Protein AF-A0A9E4YDI9-F1 (afdb_monomer_lite)

Sequence (87 aa):
RGGRSLVINRDTEIDGRLFEGAEVEVEAVRRSNGTLVAVVIEVEEPRVDRSRSEDDDDDDDEEENDSDNSGSGSSRDDDDDDDDDGY

Radius of gyration: 39.95 Å; chains: 1; bounding box: 43×62×104 Å

Secondary structure (DSSP, 8-state):
--PPP-B--TT-EEES---TT--EEEEEEEPTTS-EEEEEEEEPPP-----SS----------------------------------

pLDDT: mean 75.04, std 18.96, range [45.84, 97.75]

Foldseek 3Di:
DDDDDADEDPQEAEADDDDPPWDWDFDWDQDPVRHTYTNYIYTDDPPPPPVDDDPPPDPPDDDDDDDDDDDDDDDDDDDDDDDDDDD

Structure (mmCIF, N/CA/C/O backbone):
data_AF-A0A9E4YDI9-F1
#
_entry.id   AF-A0A9E4YDI9-F1
#
loop_
_atom_site.group_PDB
_atom_site.id
_atom_site.type_symbol
_atom_site.label_atom_id
_atom_site.label_alt_id
_atom_site.label_comp_id
_atom_site.label_asym_id
_atom_site.label_entity_id
_atom_site.label_seq_id
_atom_site.pdbx_PDB_ins_code
_atom_site.Cartn_x
_atom_site.Cartn_y
_atom_site.Cartn_z
_atom_site.occupancy
_atom_site.B_iso_or_equiv
_atom_site.auth_seq_id
_atom_site.auth_comp_id
_atom_site.auth_asym_id
_atom_site.auth_atom_id
_atom_site.pdbx_PDB_model_num
ATOM 1 N N . ARG A 1 1 ? 11.1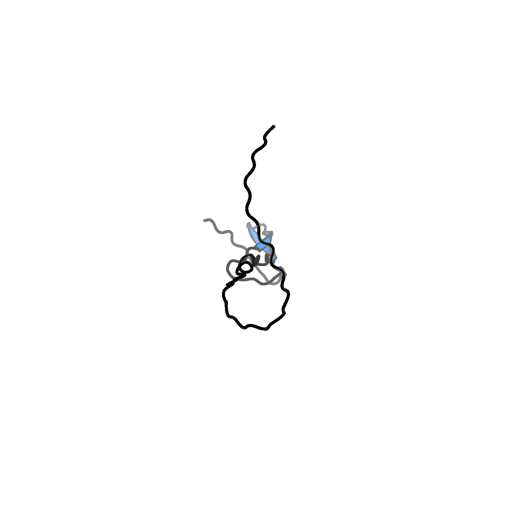53 13.016 9.181 1.00 47.03 1 ARG A N 1
ATOM 2 C CA . ARG A 1 1 ? 9.947 12.468 8.513 1.00 47.03 1 ARG A CA 1
ATOM 3 C C . ARG A 1 1 ? 9.215 11.600 9.527 1.00 47.03 1 ARG A C 1
ATOM 5 O O . ARG A 1 1 ? 9.851 10.722 10.090 1.00 47.03 1 ARG A O 1
ATOM 12 N N . GLY A 1 2 ? 7.946 11.882 9.821 1.00 60.81 2 GLY A N 1
ATOM 13 C CA . GLY A 1 2 ? 7.120 10.989 10.637 1.00 60.81 2 GLY A CA 1
ATOM 14 C C . GLY A 1 2 ? 6.568 9.885 9.745 1.00 60.81 2 GLY A C 1
ATOM 15 O O . GLY A 1 2 ? 5.769 10.177 8.859 1.00 60.81 2 GLY A O 1
ATOM 16 N N . GLY A 1 3 ? 7.042 8.653 9.921 1.00 78.00 3 GLY A N 1
ATOM 17 C CA . GLY A 1 3 ? 6.458 7.492 9.252 1.00 78.00 3 GLY A CA 1
ATOM 18 C C . GLY A 1 3 ? 5.101 7.157 9.867 1.00 78.00 3 GLY A C 1
ATOM 19 O O . GLY A 1 3 ? 4.903 7.332 11.070 1.00 78.00 3 GLY A O 1
ATOM 20 N N . ARG A 1 4 ? 4.161 6.685 9.051 1.00 82.88 4 ARG A N 1
ATOM 21 C CA . ARG A 1 4 ? 2.932 6.044 9.534 1.00 82.88 4 A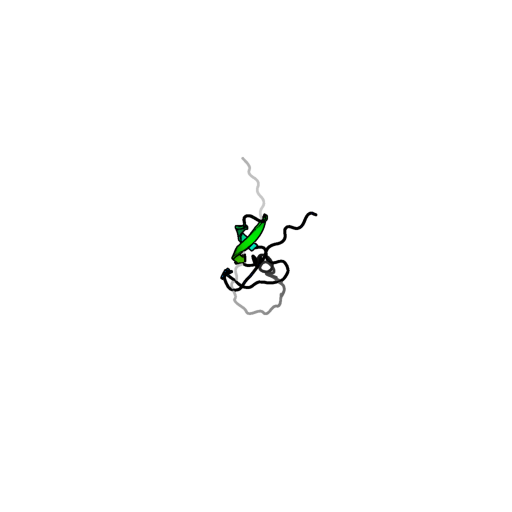RG A CA 1
ATOM 22 C C . ARG A 1 4 ? 3.138 4.539 9.428 1.00 82.88 4 ARG A C 1
ATOM 24 O O . ARG A 1 4 ? 3.675 4.079 8.428 1.00 82.88 4 ARG A O 1
ATOM 31 N N . SER A 1 5 ? 2.748 3.802 10.462 1.00 89.62 5 SER A N 1
ATOM 32 C CA . SER A 1 5 ? 2.833 2.340 10.471 1.00 89.62 5 SER A CA 1
ATOM 33 C C . SER A 1 5 ? 1.457 1.742 10.196 1.00 89.62 5 SER A C 1
ATOM 35 O O . SER A 1 5 ? 0.452 2.259 10.694 1.00 89.62 5 SER A O 1
ATOM 37 N N . LEU A 1 6 ? 1.419 0.674 9.404 1.00 92.38 6 LEU A N 1
ATOM 38 C CA . LEU A 1 6 ? 0.217 -0.079 9.062 1.00 92.38 6 LEU A CA 1
ATOM 39 C C . LEU A 1 6 ? 0.422 -1.557 9.391 1.00 92.38 6 LEU A C 1
ATOM 41 O O . LEU A 1 6 ? 1.527 -2.084 9.277 1.00 92.38 6 LEU A O 1
ATOM 45 N N . VAL A 1 7 ? -0.659 -2.221 9.789 1.00 96.25 7 VAL A N 1
ATOM 46 C CA . VAL A 1 7 ? -0.692 -3.671 9.981 1.00 96.25 7 VAL A CA 1
ATOM 47 C C . VAL A 1 7 ? -1.258 -4.317 8.723 1.00 96.25 7 VAL A C 1
ATOM 49 O O . VAL A 1 7 ? -2.373 -3.998 8.314 1.00 96.25 7 VAL A O 1
ATOM 52 N N . ILE A 1 8 ? -0.489 -5.243 8.156 1.00 95.81 8 ILE A N 1
ATOM 53 C CA . ILE A 1 8 ? -0.881 -6.110 7.042 1.00 95.81 8 ILE A CA 1
ATOM 54 C C . ILE A 1 8 ? -1.102 -7.508 7.618 1.00 95.81 8 ILE A C 1
ATOM 56 O O . ILE A 1 8 ? -0.305 -7.978 8.436 1.00 95.81 8 ILE A O 1
ATOM 60 N N . ASN A 1 9 ? -2.192 -8.166 7.240 1.00 95.81 9 ASN A N 1
ATOM 61 C CA . ASN A 1 9 ? -2.517 -9.509 7.712 1.00 95.81 9 ASN A CA 1
ATOM 62 C C . ASN A 1 9 ? -3.028 -10.386 6.554 1.00 95.81 9 ASN A C 1
ATOM 64 O O . ASN A 1 9 ? -2.888 -10.034 5.390 1.00 95.81 9 ASN A O 1
ATOM 68 N N . ARG A 1 10 ? -3.581 -11.562 6.874 1.00 97.19 10 ARG A N 1
ATOM 69 C CA . ARG A 1 10 ? -4.064 -12.524 5.867 1.00 97.19 10 ARG A CA 1
ATOM 70 C C . ARG A 1 10 ? -5.350 -12.079 5.162 1.00 97.19 10 ARG A C 1
ATOM 72 O O . ARG A 1 10 ? -5.701 -12.691 4.164 1.00 97.19 10 ARG A O 1
ATOM 79 N N . ASP A 1 11 ? -6.035 -11.076 5.707 1.00 96.25 11 ASP A N 1
ATOM 80 C CA . ASP A 1 11 ? -7.267 -10.510 5.157 1.00 96.25 11 ASP A CA 1
ATOM 81 C C . ASP A 1 11 ? -6.985 -9.297 4.254 1.00 96.25 11 ASP A C 1
ATOM 83 O O . ASP A 1 11 ? -7.910 -8.775 3.641 1.00 96.25 11 ASP A O 1
ATOM 87 N N . THR A 1 12 ? -5.734 -8.821 4.194 1.00 96.75 12 THR A N 1
ATOM 88 C CA . THR A 1 12 ? -5.334 -7.734 3.297 1.00 96.75 12 THR A CA 1
ATOM 89 C C . THR A 1 12 ? -5.212 -8.262 1.871 1.00 96.75 12 THR A C 1
ATOM 91 O O . THR A 1 12 ? -4.432 -9.181 1.612 1.00 96.75 12 THR A O 1
ATOM 94 N N . GLU A 1 13 ? -5.942 -7.650 0.945 1.00 97.62 13 GLU A N 1
ATOM 95 C CA . GLU A 1 13 ? -5.784 -7.883 -0.488 1.00 97.62 13 GLU A CA 1
ATOM 96 C C . GLU A 1 13 ? -4.651 -7.009 -1.037 1.00 97.62 13 GLU A C 1
ATOM 98 O O . GLU A 1 13 ? -4.520 -5.839 -0.672 1.00 97.62 13 GLU A O 1
ATOM 103 N N . ILE A 1 14 ? -3.797 -7.591 -1.878 1.00 96.06 14 ILE A N 1
ATOM 104 C CA . ILE A 1 14 ? -2.721 -6.873 -2.564 1.00 96.06 14 ILE A CA 1
ATOM 105 C C . ILE A 1 14 ? -2.973 -7.039 -4.055 1.00 96.06 14 ILE A C 1
ATOM 107 O O . ILE A 1 14 ? -2.854 -8.157 -4.565 1.00 96.06 14 ILE A O 1
ATOM 111 N N . ASP A 1 15 ? -3.310 -5.940 -4.723 1.00 96.00 15 ASP A N 1
ATOM 112 C CA . ASP A 1 15 ? -3.475 -5.909 -6.169 1.00 96.00 15 ASP A CA 1
ATOM 113 C C . ASP A 1 15 ? -2.184 -5.413 -6.828 1.00 96.00 15 ASP A C 1
ATOM 115 O O . ASP A 1 15 ? -1.699 -4.312 -6.566 1.00 96.00 15 ASP A O 1
ATOM 119 N N . GLY A 1 16 ? -1.585 -6.273 -7.648 1.00 93.25 16 GLY A N 1
ATOM 120 C CA . GLY A 1 16 ? -0.281 -6.047 -8.263 1.00 93.25 16 GLY A CA 1
ATOM 121 C C . GLY A 1 16 ? 0.904 -6.668 -7.513 1.00 93.25 16 GLY A C 1
ATOM 122 O O . GLY A 1 16 ? 0.779 -7.448 -6.564 1.00 93.25 16 GLY A O 1
ATOM 123 N N . ARG A 1 17 ? 2.114 -6.377 -8.004 1.00 93.56 17 ARG A N 1
ATOM 124 C CA . ARG A 1 17 ? 3.365 -6.948 -7.485 1.00 93.56 17 ARG A CA 1
ATOM 125 C C . ARG A 1 17 ? 4.136 -5.891 -6.711 1.00 93.56 17 ARG A C 1
ATOM 127 O O . ARG A 1 17 ? 4.635 -4.950 -7.308 1.00 93.56 17 ARG A O 1
ATOM 134 N N . LEU A 1 18 ? 4.314 -6.098 -5.410 1.00 90.75 18 LEU A N 1
ATOM 135 C CA . LEU A 1 18 ? 5.143 -5.222 -4.583 1.00 90.75 18 LEU A CA 1
ATOM 136 C C . LEU A 1 18 ? 6.631 -5.336 -4.946 1.00 90.75 18 LEU A C 1
ATOM 138 O O . LEU A 1 18 ? 7.170 -6.436 -5.092 1.00 90.75 18 LEU A O 1
ATOM 142 N N . PHE A 1 19 ? 7.297 -4.189 -5.028 1.00 89.31 19 PHE A N 1
ATOM 143 C CA . PHE A 1 19 ? 8.744 -4.056 -5.179 1.00 89.31 19 PHE A CA 1
ATOM 144 C C . PHE A 1 19 ? 9.238 -2.822 -4.412 1.00 89.31 19 PHE A C 1
ATOM 146 O O . PHE A 1 19 ? 8.458 -1.948 -4.031 1.00 89.31 19 PHE A O 1
ATOM 153 N N . GLU A 1 20 ? 10.540 -2.759 -4.141 1.00 90.06 20 GLU A N 1
ATOM 154 C CA . GLU A 1 20 ? 11.125 -1.615 -3.442 1.00 90.06 20 GLU A CA 1
ATOM 155 C C . GLU A 1 20 ? 10.988 -0.339 -4.278 1.00 90.06 20 GLU A C 1
ATOM 157 O O . GLU A 1 20 ? 11.359 -0.308 -5.448 1.00 90.06 20 GLU A O 1
ATOM 162 N N . GLY A 1 21 ? 10.458 0.720 -3.663 1.00 89.44 21 GLY A N 1
ATOM 163 C CA . GLY A 1 21 ? 10.202 1.990 -4.343 1.00 89.44 21 GLY A CA 1
ATOM 164 C C . GLY A 1 21 ? 8.881 2.052 -5.111 1.00 89.44 21 GLY A C 1
ATOM 165 O O . GLY A 1 21 ? 8.617 3.087 -5.715 1.00 89.44 21 GLY A O 1
ATOM 166 N N . ALA A 1 22 ? 8.054 1.000 -5.072 1.00 90.94 22 ALA A N 1
ATOM 167 C CA . ALA A 1 22 ? 6.704 1.051 -5.621 1.00 90.94 22 ALA A CA 1
ATOM 168 C C . ALA A 1 22 ? 5.874 2.157 -4.950 1.00 90.94 22 ALA A C 1
ATOM 170 O O . ALA A 1 22 ? 5.884 2.297 -3.721 1.00 90.94 22 ALA A O 1
ATOM 171 N N . GLU A 1 23 ? 5.148 2.919 -5.764 1.00 92.88 23 GLU A N 1
ATOM 172 C CA . GLU A 1 23 ? 4.090 3.803 -5.287 1.00 92.88 23 GLU A CA 1
ATOM 173 C C . GLU A 1 23 ? 2.821 2.964 -5.090 1.00 92.88 23 GLU A C 1
ATOM 175 O O . GLU A 1 23 ? 2.527 2.068 -5.884 1.00 92.88 23 GLU A O 1
ATOM 180 N N . VAL A 1 24 ? 2.133 3.175 -3.967 1.00 94.00 24 VAL A N 1
ATOM 181 C CA . VAL A 1 24 ? 0.961 2.378 -3.592 1.00 94.00 24 VAL A CA 1
ATOM 182 C C . VAL A 1 24 ? -0.140 3.267 -3.038 1.00 94.00 24 VAL A C 1
ATOM 184 O O . VAL A 1 24 ? 0.127 4.190 -2.259 1.00 94.00 24 VAL A O 1
ATOM 187 N N . GLU A 1 25 ? -1.380 2.927 -3.366 1.00 94.88 25 GLU A N 1
ATOM 188 C CA . GLU A 1 25 ? -2.563 3.423 -2.674 1.00 94.88 25 GLU A CA 1
ATOM 189 C C . GLU A 1 25 ? -2.987 2.402 -1.610 1.00 94.88 25 GLU A C 1
ATOM 191 O O . GLU A 1 25 ? -2.930 1.190 -1.822 1.00 94.88 25 GLU A O 1
ATOM 196 N N . VAL A 1 26 ? -3.349 2.881 -0.413 1.00 95.50 26 VAL A N 1
ATOM 197 C CA . VAL A 1 26 ? -3.730 1.996 0.695 1.00 95.50 26 VAL A CA 1
ATOM 198 C C . VAL A 1 26 ? -5.067 2.397 1.287 1.00 95.50 26 VAL A C 1
ATOM 200 O O . VAL A 1 26 ? -5.188 3.431 1.953 1.00 95.50 26 VAL A O 1
ATOM 203 N N . GLU A 1 27 ? -6.031 1.495 1.169 1.00 96.56 27 GLU A N 1
ATOM 204 C CA . GLU A 1 27 ? -7.282 1.555 1.905 1.00 96.56 27 GLU A CA 1
ATOM 205 C C . GLU A 1 27 ? -7.111 0.860 3.260 1.00 96.56 27 GLU A C 1
ATOM 207 O O . GLU A 1 27 ? -6.807 -0.332 3.350 1.00 96.56 27 GLU A O 1
ATOM 212 N N . ALA A 1 28 ? -7.297 1.600 4.356 1.00 96.44 28 ALA A N 1
ATOM 213 C CA . ALA A 1 28 ? -7.110 1.071 5.704 1.00 96.44 28 ALA A CA 1
ATOM 214 C C . ALA A 1 28 ? -8.235 1.472 6.656 1.00 96.44 28 ALA A C 1
ATOM 216 O O . ALA A 1 28 ? -8.682 2.620 6.697 1.00 96.44 28 ALA A O 1
ATOM 217 N N . VAL A 1 29 ? -8.619 0.538 7.524 1.00 96.38 29 VAL A N 1
ATOM 218 C CA . VAL A 1 29 ? -9.556 0.801 8.617 1.00 96.38 29 VAL A CA 1
ATOM 219 C C . VAL A 1 29 ? -8.775 1.176 9.867 1.00 96.38 29 VAL A C 1
ATOM 221 O O . VAL A 1 29 ? -7.908 0.435 10.341 1.00 96.38 29 VAL A O 1
ATOM 224 N N . ARG A 1 30 ? -9.128 2.320 10.458 1.00 96.12 30 ARG A N 1
ATOM 225 C CA . ARG A 1 30 ? -8.644 2.700 11.785 1.00 96.12 30 ARG A CA 1
ATOM 226 C C . ARG A 1 30 ? -9.461 1.985 12.859 1.00 96.12 30 ARG A C 1
ATOM 228 O O . ARG A 1 30 ? -10.666 2.187 12.981 1.00 96.12 30 ARG A O 1
ATOM 235 N N . ARG A 1 31 ? -8.794 1.170 13.670 1.00 94.75 31 ARG A N 1
ATOM 236 C CA . ARG A 1 31 ? -9.381 0.512 14.843 1.00 94.75 31 ARG A CA 1
ATOM 237 C C . ARG A 1 31 ? -9.511 1.497 16.011 1.00 94.75 31 ARG A C 1
ATOM 239 O O . ARG A 1 31 ? -8.864 2.543 16.040 1.00 94.75 31 ARG A O 1
ATOM 246 N N . SER A 1 32 ? -10.325 1.147 17.007 1.00 95.31 32 SER A N 1
ATOM 247 C CA . SER A 1 32 ? -10.581 1.980 18.196 1.00 95.31 32 SER A CA 1
ATOM 248 C C . SER A 1 32 ? -9.326 2.288 19.024 1.00 95.31 32 SER A C 1
ATOM 250 O O . SER A 1 32 ? -9.266 3.317 19.687 1.00 95.31 32 SER A O 1
ATOM 252 N N . ASN A 1 33 ? -8.307 1.430 18.950 1.00 92.56 33 ASN A N 1
ATOM 253 C CA . ASN A 1 33 ? -6.998 1.621 19.578 1.00 92.56 33 ASN A CA 1
ATOM 254 C C . ASN A 1 33 ? -6.036 2.505 18.752 1.00 92.56 33 ASN A C 1
ATOM 256 O O . ASN A 1 33 ? -4.872 2.647 19.117 1.00 92.56 33 ASN A O 1
ATOM 260 N N . GLY A 1 34 ? -6.491 3.065 17.626 1.00 92.75 34 GLY A N 1
ATOM 261 C CA . GLY A 1 34 ? -5.698 3.916 16.738 1.00 92.75 34 GLY A CA 1
ATOM 262 C C . GLY A 1 34 ? -4.856 3.169 15.700 1.00 92.75 34 GLY A C 1
ATOM 263 O O . GLY A 1 34 ? -4.268 3.818 14.835 1.00 92.75 34 GLY A O 1
ATOM 264 N N . THR A 1 35 ? -4.812 1.834 15.730 1.00 94.94 35 THR A N 1
ATOM 265 C CA . THR A 1 35 ? -4.092 1.027 14.735 1.00 94.94 35 THR A CA 1
ATOM 266 C C . THR A 1 35 ? -4.756 1.127 13.362 1.00 94.94 35 THR A C 1
ATOM 268 O O . THR A 1 35 ? -5.977 1.011 13.250 1.00 94.94 35 THR A O 1
ATOM 271 N N . LEU A 1 36 ? -3.949 1.304 12.316 1.00 96.38 36 LEU A N 1
ATOM 272 C CA . LEU A 1 36 ? -4.378 1.200 10.922 1.00 96.38 36 LEU A CA 1
ATOM 273 C C . LEU A 1 36 ? -4.165 -0.236 10.441 1.00 96.38 36 LEU A C 1
ATOM 275 O O . LEU A 1 36 ? -3.042 -0.738 10.496 1.00 96.38 36 LEU A O 1
ATOM 279 N N . VAL A 1 37 ? -5.235 -0.887 9.996 1.00 96.88 37 VAL A N 1
ATOM 280 C CA . VAL A 1 37 ? -5.189 -2.224 9.389 1.00 96.88 37 VAL A CA 1
ATOM 281 C C . VAL A 1 37 ? -5.533 -2.077 7.915 1.00 96.88 37 VAL A C 1
ATOM 283 O O . VAL A 1 37 ? -6.597 -1.539 7.603 1.00 96.88 37 VAL A O 1
ATOM 286 N N . ALA A 1 38 ? -4.632 -2.511 7.038 1.00 97.62 38 ALA A N 1
ATOM 287 C CA . ALA A 1 38 ? -4.837 -2.448 5.596 1.00 97.62 38 ALA A CA 1
ATOM 288 C C . ALA A 1 38 ? -5.925 -3.439 5.164 1.00 97.62 38 ALA A C 1
ATOM 290 O O . ALA A 1 38 ? -5.942 -4.587 5.620 1.00 97.62 38 ALA A O 1
ATOM 291 N N . VAL A 1 39 ? -6.825 -2.975 4.304 1.00 97.75 39 VAL A N 1
ATOM 292 C CA . VAL A 1 39 ? -7.864 -3.786 3.661 1.00 97.75 39 VAL A CA 1
ATOM 293 C C . VAL A 1 39 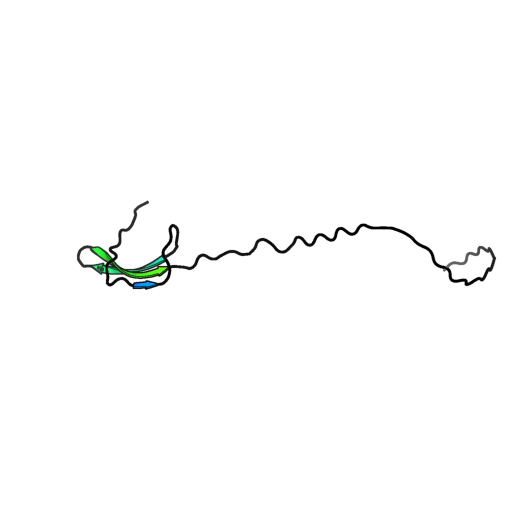? -7.430 -4.111 2.239 1.00 97.75 39 VAL A C 1
ATOM 295 O O . VAL A 1 39 ? -7.382 -5.286 1.891 1.00 97.75 39 VAL A O 1
ATOM 298 N N . VAL A 1 40 ? -7.027 -3.091 1.479 1.00 97.62 40 VAL A N 1
ATOM 299 C CA . VAL A 1 40 ? -6.523 -3.224 0.108 1.00 97.62 40 VAL A CA 1
ATOM 300 C C . VAL A 1 40 ? -5.246 -2.401 -0.043 1.00 97.62 40 VAL A C 1
ATOM 302 O O . VAL A 1 40 ? -5.128 -1.308 0.523 1.00 97.62 40 VAL A O 1
ATOM 305 N N . ILE A 1 41 ? -4.278 -2.952 -0.770 1.00 96.50 41 ILE A N 1
ATOM 306 C CA . ILE A 1 41 ? -3.070 -2.261 -1.222 1.00 96.50 41 ILE A CA 1
ATOM 307 C C . ILE A 1 41 ? -3.020 -2.385 -2.741 1.00 96.50 41 ILE A C 1
ATOM 309 O O . ILE A 1 41 ? -2.812 -3.483 -3.255 1.00 96.50 41 ILE A O 1
ATOM 313 N N . GLU A 1 42 ? -3.178 -1.266 -3.432 1.00 96.62 42 GLU A N 1
ATOM 314 C CA . GLU A 1 42 ? -3.085 -1.192 -4.889 1.00 96.62 42 GLU A CA 1
ATOM 315 C C . GLU A 1 42 ? -1.683 -0.715 -5.266 1.00 96.62 42 GLU A C 1
ATOM 317 O O . GLU 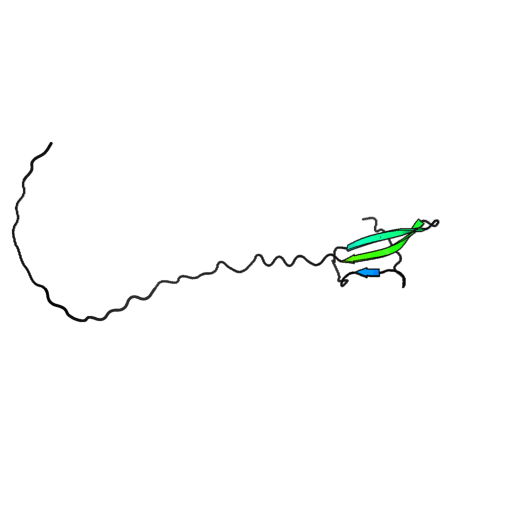A 1 42 ? -1.219 0.324 -4.786 1.00 96.62 42 GLU A O 1
ATOM 322 N N . VAL A 1 43 ? -0.974 -1.500 -6.079 1.00 95.19 43 VAL A N 1
ATOM 323 C CA . VAL A 1 43 ? 0.384 -1.172 -6.523 1.00 95.19 43 VAL A CA 1
ATOM 324 C C . VAL A 1 43 ? 0.331 -0.483 -7.876 1.00 95.19 43 VAL A C 1
ATOM 326 O O . VAL A 1 43 ? -0.065 -1.098 -8.866 1.00 95.19 43 VAL A O 1
ATOM 329 N N . GLU A 1 44 ? 0.785 0.769 -7.941 1.00 90.88 44 GLU A N 1
ATOM 330 C CA . GLU A 1 44 ? 0.876 1.471 -9.217 1.00 90.88 44 GLU A CA 1
ATOM 331 C C . GLU A 1 44 ? 1.975 0.851 -10.088 1.00 90.88 44 GLU A C 1
ATOM 333 O O . GLU A 1 44 ? 3.121 0.659 -9.659 1.00 90.88 44 GLU A O 1
ATOM 338 N N . GLU A 1 45 ? 1.634 0.524 -11.337 1.00 79.00 45 GLU A N 1
ATOM 339 C CA . GLU A 1 45 ? 2.616 0.011 -12.284 1.00 79.00 45 GLU A CA 1
ATOM 340 C C . GLU A 1 45 ? 3.667 1.087 -12.593 1.00 79.00 45 GLU A C 1
ATOM 342 O O . GLU A 1 45 ? 3.325 2.252 -12.834 1.00 79.00 45 GLU A O 1
ATOM 347 N N . PRO A 1 46 ? 4.962 0.725 -12.635 1.00 69.31 46 PRO A N 1
ATOM 348 C CA . PRO A 1 46 ? 5.992 1.678 -12.994 1.00 69.31 46 PRO A CA 1
ATOM 349 C C . PRO A 1 46 ? 5.743 2.142 -14.428 1.00 69.31 46 PRO A C 1
ATOM 351 O O . PRO A 1 46 ? 5.749 1.342 -15.367 1.00 69.31 46 PRO A O 1
ATOM 354 N N . ARG A 1 47 ? 5.556 3.452 -14.609 1.00 67.44 47 ARG A N 1
ATOM 355 C CA . ARG A 1 47 ? 5.534 4.058 -15.940 1.00 67.44 47 ARG A CA 1
ATOM 356 C C . ARG A 1 47 ? 6.913 3.855 -16.557 1.00 67.44 47 ARG A C 1
ATOM 358 O O . ARG A 1 47 ? 7.859 4.574 -16.244 1.00 67.44 47 ARG A O 1
ATOM 365 N N . VAL A 1 48 ? 7.049 2.830 -17.393 1.00 66.19 48 VAL A N 1
ATOM 366 C CA . VAL A 1 48 ? 8.229 2.660 -18.237 1.00 66.19 48 VAL A CA 1
ATOM 367 C C . VAL A 1 48 ? 8.187 3.760 -19.290 1.00 66.19 48 VAL A C 1
ATOM 369 O O . VAL A 1 48 ? 7.539 3.631 -20.323 1.00 66.19 48 VAL A O 1
ATOM 372 N N . ASP A 1 49 ? 8.835 4.880 -18.989 1.00 63.25 49 ASP A N 1
ATOM 373 C CA . ASP A 1 49 ? 9.052 5.973 -19.930 1.00 63.25 49 ASP A CA 1
ATOM 374 C C . ASP A 1 49 ? 9.975 5.455 -21.047 1.00 63.25 49 ASP A C 1
ATOM 376 O O . ASP A 1 49 ? 11.199 5.473 -20.938 1.00 63.25 49 ASP A O 1
ATOM 380 N N . ARG A 1 50 ? 9.383 4.895 -22.109 1.00 62.12 50 ARG A N 1
ATOM 381 C CA . ARG A 1 50 ? 10.100 4.377 -23.291 1.00 62.12 50 ARG A CA 1
ATOM 382 C C . ARG A 1 50 ? 10.562 5.494 -24.235 1.00 62.12 50 ARG A C 1
ATOM 384 O O . ARG A 1 50 ? 10.941 5.227 -25.363 1.00 62.12 50 ARG A O 1
ATOM 391 N N . SER A 1 51 ? 10.556 6.741 -23.780 1.00 58.47 51 SER A N 1
ATOM 392 C CA . SER A 1 51 ? 10.729 7.946 -24.596 1.00 58.47 51 SER A CA 1
ATOM 393 C C . SER A 1 51 ? 12.184 8.238 -25.010 1.00 58.47 51 SER A C 1
ATOM 395 O O . SER A 1 51 ? 12.539 9.395 -25.217 1.00 58.47 51 SER A O 1
ATOM 397 N N . ARG A 1 52 ? 13.071 7.237 -25.076 1.00 64.00 52 ARG A N 1
ATOM 398 C CA . ARG A 1 52 ? 14.471 7.420 -25.499 1.00 64.00 52 ARG A CA 1
ATOM 399 C C . ARG A 1 52 ? 14.957 6.236 -26.323 1.00 64.00 52 ARG A C 1
ATOM 401 O O . ARG A 1 52 ? 15.566 5.345 -25.741 1.00 64.00 52 ARG A O 1
ATOM 408 N N . SER A 1 53 ? 14.715 6.269 -27.632 1.00 57.28 53 SER A N 1
ATOM 409 C CA . SER A 1 53 ? 15.639 5.787 -28.676 1.00 57.28 53 SER A CA 1
ATOM 410 C C . SER A 1 53 ? 14.873 5.622 -29.989 1.00 57.28 53 SER A C 1
ATOM 412 O O . SER A 1 53 ? 14.371 4.532 -30.222 1.00 57.28 53 SER A O 1
ATOM 414 N N . GLU A 1 54 ? 14.735 6.675 -30.795 1.00 57.22 54 GLU A N 1
ATOM 415 C CA . GLU A 1 54 ? 14.166 6.606 -32.157 1.00 57.22 54 GLU A CA 1
ATOM 416 C C . GLU A 1 54 ? 14.366 7.962 -32.865 1.00 57.22 54 GLU A C 1
ATOM 418 O O . GLU A 1 54 ? 13.401 8.579 -33.269 1.00 57.22 54 GLU A O 1
ATOM 423 N N . ASP A 1 55 ? 15.600 8.473 -32.940 1.00 57.31 55 ASP A N 1
ATOM 424 C CA . ASP A 1 55 ? 15.977 9.575 -33.853 1.00 57.31 55 ASP A CA 1
ATOM 425 C C . ASP A 1 55 ? 17.513 9.543 -34.046 1.00 57.31 55 ASP A C 1
ATOM 427 O O . ASP A 1 55 ? 18.220 10.494 -33.725 1.00 57.31 55 ASP A O 1
ATOM 431 N N . ASP A 1 56 ? 18.041 8.401 -34.489 1.00 54.44 56 ASP A N 1
ATOM 432 C CA . ASP A 1 56 ? 19.395 8.274 -35.053 1.00 54.44 56 ASP A CA 1
ATOM 433 C C . ASP A 1 56 ? 19.224 7.582 -36.417 1.00 54.44 56 ASP A C 1
ATOM 435 O O . ASP A 1 56 ? 19.536 6.403 -36.578 1.00 54.44 56 ASP A O 1
ATOM 439 N N . ASP A 1 57 ? 18.620 8.289 -37.375 1.00 56.62 57 ASP A N 1
ATOM 440 C CA . ASP A 1 57 ? 18.749 7.946 -38.792 1.00 56.62 57 ASP A CA 1
ATOM 441 C C . ASP A 1 57 ? 19.947 8.742 -39.334 1.00 56.62 57 ASP A C 1
ATOM 443 O O . ASP A 1 57 ? 19.835 9.901 -39.740 1.00 56.62 57 ASP A O 1
ATOM 447 N N . ASP A 1 58 ? 21.118 8.108 -39.233 1.00 58.75 58 ASP A N 1
ATOM 448 C CA . ASP A 1 58 ? 22.327 8.408 -40.001 1.00 58.75 58 ASP A CA 1
ATOM 449 C C . ASP A 1 58 ? 22.014 8.249 -41.502 1.00 58.75 58 ASP A C 1
ATOM 451 O O . ASP A 1 58 ? 21.923 7.126 -42.000 1.00 58.75 58 ASP A O 1
ATOM 455 N N . ASP A 1 59 ? 21.873 9.358 -42.230 1.00 58.34 59 ASP A N 1
ATOM 456 C CA . ASP A 1 59 ? 22.039 9.377 -43.691 1.00 58.34 59 ASP A CA 1
ATOM 457 C C . ASP A 1 59 ? 23.458 9.890 -43.987 1.00 58.34 59 ASP A C 1
ATOM 459 O O . ASP A 1 59 ? 23.713 11.086 -44.157 1.00 58.34 59 ASP A O 1
ATOM 463 N N . ASP A 1 60 ? 24.402 8.950 -43.926 1.00 55.94 60 ASP A N 1
ATOM 464 C CA . ASP A 1 60 ? 25.802 9.102 -44.324 1.00 55.94 60 ASP A CA 1
ATOM 465 C C . ASP A 1 60 ? 25.862 8.936 -45.855 1.00 55.94 60 ASP A C 1
ATOM 467 O O . ASP A 1 60 ? 26.019 7.835 -46.388 1.00 55.94 60 ASP A O 1
ATOM 471 N N . ASP A 1 61 ? 25.602 10.034 -46.566 1.00 59.12 61 ASP A N 1
ATOM 472 C CA . ASP A 1 61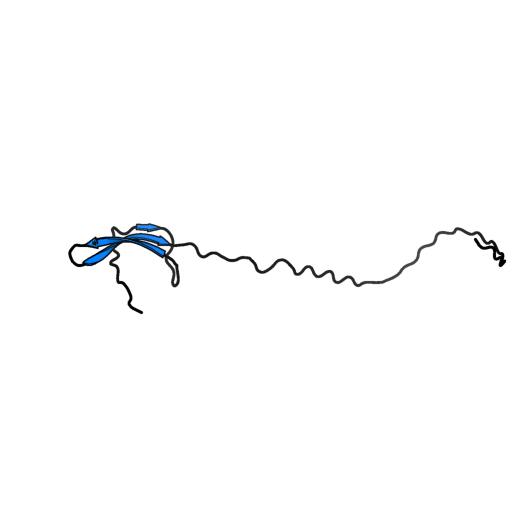 ? 25.507 10.097 -48.029 1.00 59.12 61 ASP A CA 1
ATOM 473 C C . ASP A 1 61 ? 26.888 10.432 -48.623 1.00 59.12 61 ASP A C 1
ATOM 475 O O . ASP A 1 61 ? 27.181 11.561 -49.026 1.00 59.12 61 ASP A O 1
ATOM 479 N N . GLU A 1 62 ? 27.773 9.439 -48.654 1.00 61.66 62 GLU A N 1
ATOM 480 C CA . GLU A 1 62 ? 28.969 9.454 -49.495 1.00 61.66 62 GLU A CA 1
ATOM 481 C C . GLU A 1 62 ? 29.031 8.137 -50.273 1.00 61.66 62 GLU A C 1
ATOM 483 O O . GLU A 1 62 ? 28.909 7.074 -49.674 1.00 61.66 62 GLU A O 1
ATOM 488 N N . GLU A 1 63 ? 29.173 8.220 -51.603 1.00 57.19 63 GLU A N 1
ATOM 489 C CA . GLU A 1 63 ? 30.084 7.421 -52.448 1.00 57.19 63 GLU A CA 1
ATOM 490 C C . GLU A 1 63 ? 29.912 7.857 -53.921 1.00 57.19 63 GLU A C 1
ATOM 492 O O . GLU A 1 63 ? 28.970 7.486 -54.626 1.00 57.19 63 GLU A O 1
ATOM 497 N N . GLU A 1 64 ? 30.859 8.674 -54.392 1.00 56.28 64 GLU A N 1
ATOM 498 C CA . GLU A 1 64 ? 31.120 8.921 -55.811 1.00 56.28 64 GLU A CA 1
ATOM 499 C C . GLU A 1 64 ? 31.980 7.773 -56.378 1.00 56.28 64 GLU A C 1
ATOM 501 O O . GLU A 1 64 ? 33.072 7.543 -55.862 1.00 56.28 64 GLU A O 1
ATOM 506 N N . ASN A 1 65 ? 31.565 7.100 -57.465 1.00 49.12 65 ASN A N 1
ATOM 507 C CA . ASN A 1 65 ? 32.503 6.582 -58.479 1.00 49.12 65 ASN A CA 1
ATOM 508 C C . ASN A 1 65 ? 31.815 6.168 -59.793 1.00 49.12 65 ASN A C 1
ATOM 510 O O . ASN A 1 65 ? 30.741 5.568 -59.832 1.00 49.12 65 ASN A O 1
ATOM 514 N N . ASP A 1 66 ? 32.541 6.497 -60.846 1.00 56.69 66 ASP A N 1
ATOM 515 C CA . ASP A 1 66 ? 32.381 6.481 -62.287 1.00 56.69 66 ASP A CA 1
ATOM 516 C C . ASP A 1 66 ? 32.142 5.109 -62.954 1.00 56.69 66 ASP A C 1
ATOM 518 O O . ASP A 1 66 ? 32.652 4.080 -62.519 1.00 56.69 66 ASP A O 1
ATOM 522 N N . SER A 1 67 ? 31.425 5.117 -64.091 1.00 50.06 67 SER A N 1
ATOM 523 C CA . SER A 1 67 ? 31.919 4.561 -65.369 1.00 50.06 67 SER A CA 1
ATOM 524 C C . SER A 1 67 ? 30.894 4.691 -66.516 1.00 50.06 67 SER A C 1
ATOM 526 O O . SER A 1 67 ? 29.871 4.011 -66.575 1.00 50.06 67 SER A O 1
ATOM 528 N N . ASP A 1 68 ? 31.215 5.605 -67.431 1.00 55.12 68 ASP A N 1
ATOM 529 C CA . ASP A 1 68 ? 31.085 5.580 -68.896 1.00 55.12 68 ASP A CA 1
ATOM 530 C C . ASP A 1 68 ? 30.202 4.513 -69.584 1.00 55.12 68 ASP A C 1
ATOM 532 O O . ASP A 1 68 ? 30.562 3.341 -69.645 1.00 55.12 68 ASP A O 1
ATOM 536 N N . ASN A 1 69 ? 29.163 4.954 -70.322 1.00 48.94 69 ASN A N 1
ATOM 537 C CA . ASN A 1 69 ? 28.847 4.366 -71.636 1.00 48.94 69 ASN A CA 1
ATOM 538 C C . ASN A 1 69 ? 27.970 5.253 -72.560 1.00 48.94 69 ASN A C 1
ATOM 540 O O . ASN A 1 69 ? 26.767 5.390 -72.370 1.00 48.94 69 ASN A O 1
ATOM 544 N N . SER A 1 70 ? 28.635 5.789 -73.590 1.00 54.00 70 SER A N 1
ATOM 545 C CA . SER A 1 70 ? 28.231 6.151 -74.967 1.00 54.00 70 SER A CA 1
ATOM 546 C C . SER A 1 70 ? 26.761 6.428 -75.374 1.00 54.00 70 SER A C 1
ATOM 548 O O . SER A 1 70 ? 25.868 5.597 -75.254 1.00 54.00 70 SER A O 1
ATOM 550 N N . GLY A 1 71 ? 26.559 7.554 -76.079 1.00 45.84 71 GLY A N 1
ATOM 551 C CA . GLY A 1 71 ? 25.355 7.799 -76.885 1.00 45.84 71 GLY A CA 1
ATOM 552 C C . GLY A 1 71 ? 25.351 9.156 -77.596 1.00 45.84 71 GLY A C 1
ATOM 553 O O . GLY A 1 71 ? 25.054 10.177 -76.996 1.00 45.84 71 GLY A O 1
ATOM 554 N N . SER A 1 72 ? 25.714 9.154 -78.875 1.00 55.66 72 SER A N 1
ATOM 555 C CA . SER A 1 72 ? 25.928 10.292 -79.780 1.00 55.66 72 SER A CA 1
ATOM 556 C C . SER A 1 72 ? 24.730 11.239 -79.979 1.00 55.66 72 SER A C 1
ATOM 558 O O . SER A 1 72 ? 23.595 10.787 -80.092 1.00 55.66 72 SER A O 1
ATOM 560 N N . GLY A 1 73 ? 25.001 12.534 -80.190 1.00 52.38 73 GLY A N 1
ATOM 561 C CA . GLY A 1 73 ? 24.007 13.497 -80.686 1.00 52.38 73 GLY A CA 1
ATOM 562 C C . GLY A 1 73 ? 24.594 14.884 -80.952 1.00 52.38 73 GLY A C 1
ATOM 563 O O . GLY A 1 73 ? 24.581 15.748 -80.091 1.00 52.38 73 GLY A O 1
ATOM 564 N N . SER A 1 74 ? 25.154 15.067 -82.142 1.00 54.81 74 SER A N 1
ATOM 565 C CA . SER A 1 74 ? 25.767 16.291 -82.670 1.00 54.81 74 SER A CA 1
ATOM 566 C C . SER A 1 74 ? 24.768 17.376 -83.089 1.00 54.81 74 SER A C 1
ATOM 568 O O . SER A 1 74 ? 23.849 17.049 -83.835 1.00 54.81 74 SER A O 1
ATOM 570 N N . SER A 1 75 ? 25.078 18.648 -82.811 1.00 55.44 75 SER A N 1
ATOM 571 C CA . SER A 1 75 ? 24.921 19.768 -83.763 1.00 55.44 75 SER A CA 1
ATOM 572 C C . SER A 1 75 ? 25.612 21.033 -83.238 1.00 55.44 75 SER A C 1
ATOM 574 O O . SER A 1 75 ? 25.519 21.357 -82.059 1.00 55.44 75 SER A O 1
ATOM 576 N N . ARG A 1 76 ? 26.371 21.666 -84.132 1.00 56.81 76 ARG A N 1
ATOM 577 C CA . ARG A 1 76 ? 27.138 22.908 -83.980 1.00 56.81 76 ARG A CA 1
ATOM 578 C C . ARG A 1 76 ? 26.293 24.023 -84.577 1.00 56.81 76 ARG A C 1
ATOM 580 O O . ARG A 1 76 ? 25.769 23.745 -85.645 1.00 56.81 76 ARG A O 1
ATOM 587 N N . ASP A 1 77 ? 26.270 25.193 -83.951 1.00 54.41 77 ASP A N 1
ATOM 588 C CA . ASP A 1 77 ? 26.037 26.527 -84.535 1.00 54.41 77 ASP A CA 1
ATOM 589 C C . ASP 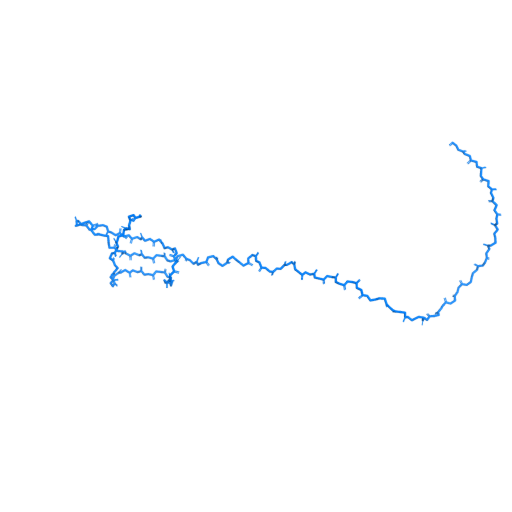A 1 77 ? 26.567 27.489 -83.434 1.00 54.41 77 ASP A C 1
ATOM 591 O O . ASP A 1 77 ? 26.036 27.482 -82.325 1.00 54.41 77 ASP A O 1
ATOM 595 N N . ASP A 1 78 ? 27.806 27.994 -83.465 1.00 54.31 78 ASP A N 1
ATOM 596 C CA . ASP A 1 78 ? 28.290 29.136 -84.263 1.00 54.31 78 ASP A CA 1
ATOM 597 C C . ASP A 1 78 ? 27.255 30.277 -84.308 1.00 54.31 78 ASP A C 1
ATOM 599 O O . ASP A 1 78 ? 26.250 30.165 -85.001 1.00 54.31 78 ASP A O 1
ATOM 603 N N . ASP A 1 79 ? 27.450 31.313 -83.481 1.00 55.78 79 ASP A N 1
ATOM 604 C CA . ASP A 1 79 ? 27.665 32.706 -83.916 1.00 55.78 79 ASP A CA 1
ATOM 605 C C . ASP A 1 79 ? 27.486 33.697 -82.742 1.00 55.78 79 ASP A C 1
ATOM 607 O O . ASP A 1 79 ? 26.484 33.696 -82.023 1.00 55.78 79 ASP A O 1
ATOM 611 N N . ASP A 1 80 ? 28.525 34.514 -82.547 1.00 56.50 80 ASP A N 1
ATOM 612 C CA . ASP A 1 80 ? 28.529 35.779 -81.813 1.00 56.50 80 ASP A CA 1
ATOM 613 C C . ASP A 1 80 ? 27.430 36.727 -82.338 1.00 56.50 80 ASP A C 1
ATOM 615 O O . ASP A 1 80 ? 27.210 36.776 -83.543 1.00 56.50 80 ASP A O 1
ATOM 619 N N . ASP A 1 81 ? 26.790 37.514 -81.463 1.00 55.94 81 ASP A N 1
ATOM 620 C CA . ASP A 1 81 ? 26.698 38.978 -81.627 1.00 55.94 81 ASP A CA 1
ATOM 621 C C . ASP A 1 81 ? 25.939 39.650 -80.460 1.00 55.94 81 ASP A C 1
ATOM 623 O O . ASP A 1 81 ? 24.879 39.204 -80.010 1.00 55.94 81 ASP A O 1
ATOM 627 N N . ASP A 1 82 ? 26.549 40.731 -79.974 1.00 58.94 82 ASP A N 1
ATOM 628 C CA . ASP A 1 82 ? 26.008 41.778 -79.103 1.00 58.94 82 ASP A CA 1
ATOM 629 C C . ASP A 1 82 ? 24.823 42.526 -79.755 1.00 58.94 82 ASP A C 1
ATOM 631 O O . ASP A 1 82 ? 24.870 42.799 -80.947 1.00 58.94 82 ASP A O 1
ATOM 635 N N . ASP A 1 83 ? 23.822 42.927 -78.955 1.00 57.72 83 ASP A N 1
ATOM 636 C CA . ASP A 1 83 ? 22.988 44.156 -79.074 1.00 57.72 83 ASP A CA 1
ATOM 637 C C . ASP A 1 83 ? 21.916 44.086 -77.952 1.00 57.72 83 ASP A C 1
ATOM 639 O O . ASP A 1 83 ? 21.140 43.135 -77.878 1.00 57.72 83 ASP A O 1
ATOM 643 N N . ASP A 1 84 ? 21.975 44.856 -76.859 1.00 60.59 84 ASP A N 1
ATOM 644 C CA . ASP A 1 84 ? 21.527 46.255 -76.685 1.00 60.59 84 ASP A CA 1
ATOM 645 C C . ASP A 1 84 ? 20.177 46.616 -77.340 1.00 60.59 84 ASP A C 1
ATOM 647 O O . ASP A 1 84 ? 20.141 47.076 -78.474 1.00 60.59 84 ASP A O 1
ATOM 651 N N . ASP A 1 85 ? 19.076 46.525 -76.580 1.00 61.41 85 ASP A N 1
ATOM 652 C CA . ASP A 1 85 ? 18.034 47.563 -76.535 1.00 61.41 85 ASP A CA 1
ATOM 653 C C . ASP A 1 85 ? 17.113 47.434 -75.300 1.00 61.41 85 ASP A C 1
ATOM 655 O O . ASP A 1 85 ? 16.586 46.380 -74.947 1.00 61.41 85 ASP A O 1
ATOM 659 N N . GLY A 1 86 ? 16.964 48.549 -74.581 1.00 52.34 86 GLY A N 1
ATOM 660 C CA . GLY A 1 86 ? 16.239 48.635 -73.316 1.00 52.34 86 GLY A CA 1
ATOM 661 C C . GLY A 1 86 ? 14.737 48.905 -73.416 1.00 52.34 86 GLY A C 1
ATOM 662 O O . GLY A 1 86 ? 14.194 49.152 -74.488 1.00 52.34 86 GLY A O 1
ATOM 663 N N . TYR A 1 87 ? 14.112 48.965 -72.233 1.00 51.19 87 TYR A N 1
ATOM 664 C CA . TYR A 1 87 ? 12.902 49.740 -71.924 1.00 51.19 87 TYR A CA 1
ATOM 665 C C . TYR A 1 87 ? 12.979 50.276 -70.492 1.00 51.19 87 TYR A C 1
ATOM 667 O O . TYR A 1 87 ? 13.448 49.523 -69.607 1.00 51.19 87 TYR A O 1
#